Protein AF-A0A940AZ83-F1 (afdb_monomer_lite)

F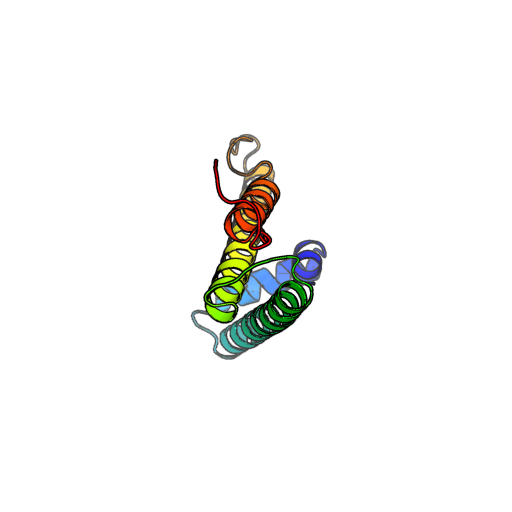oldseek 3Di:
DVVVCCPPPVSVVVLVVLVVCLVPDVVSVVVVVVVLVVQLVVQLVVQVVCCVVLQFADPDSSVLSNVVSVQLVVLSVVVSVLVVCCVVDVPSDPPDRPCPVVVVVVVSSVVGGRDPPPDDPD

Sequence (122 aa):
SYRNLCTNPDMFKFYKIIMAQRTVDTAAAEIMVMETKAMTDATKKLFYALQVKHIADFYDADAAAVSFAMAVHSIIDFECDLKQLEKETKDAGSAGGENMMQNFIKEFCRIYEFKAKGEKEI

Radius of gyration: 17.94 Å; chains: 1; bounding box: 44×27×54 Å

Structure (mmCIF, N/CA/C/O backbone):
data_AF-A0A940AZ83-F1
#
_entry.id   AF-A0A940AZ83-F1
#
loop_
_atom_site.group_PDB
_atom_site.id
_atom_site.type_symbol
_atom_site.label_atom_id
_atom_site.label_alt_id
_atom_site.label_comp_id
_atom_site.label_asym_id
_atom_site.label_entity_id
_atom_site.label_seq_id
_atom_site.pdbx_PDB_ins_code
_atom_site.Cartn_x
_atom_site.Cartn_y
_atom_site.Cartn_z
_atom_site.occupancy
_atom_site.B_iso_or_equiv
_atom_site.auth_seq_id
_atom_site.auth_comp_id
_atom_site.auth_asym_id
_atom_site.auth_atom_id
_atom_site.pdbx_PDB_model_num
ATOM 1 N N . SER A 1 1 ? 6.622 -8.725 2.177 1.00 57.03 1 SER A N 1
ATOM 2 C CA . SER A 1 1 ? 5.997 -7.396 2.339 1.00 57.03 1 SER A CA 1
ATOM 3 C C . SER A 1 1 ? 6.531 -6.471 1.258 1.00 57.03 1 SER A C 1
ATOM 5 O O . SER A 1 1 ? 7.608 -6.751 0.742 1.00 57.03 1 SER A O 1
ATOM 7 N N . TYR A 1 2 ? 5.821 -5.385 0.938 1.00 64.75 2 TYR A N 1
ATOM 8 C CA . TYR A 1 2 ? 6.266 -4.363 -0.023 1.00 64.75 2 TYR A CA 1
ATOM 9 C C . TYR A 1 2 ? 7.693 -3.868 0.275 1.00 64.75 2 TYR A C 1
ATOM 11 O O . TYR A 1 2 ? 8.566 -3.875 -0.581 1.00 64.75 2 TYR A O 1
ATOM 19 N N . ARG A 1 3 ? 8.002 -3.635 1.556 1.00 65.75 3 ARG A N 1
ATOM 20 C CA . ARG A 1 3 ? 9.360 -3.302 2.010 1.00 65.75 3 ARG A CA 1
ATOM 21 C C . ARG A 1 3 ? 10.430 -4.318 1.578 1.00 65.75 3 ARG A C 1
ATOM 23 O O . ARG A 1 3 ? 11.526 -3.904 1.238 1.00 65.75 3 ARG A O 1
ATOM 30 N N . ASN A 1 4 ? 10.128 -5.619 1.559 1.00 68.62 4 ASN A N 1
ATOM 31 C CA . ASN A 1 4 ? 11.083 -6.651 1.125 1.00 68.62 4 ASN A CA 1
ATOM 32 C C . ASN A 1 4 ? 11.329 -6.629 -0.391 1.00 68.62 4 ASN A C 1
ATOM 34 O O . ASN A 1 4 ? 12.423 -6.974 -0.833 1.00 68.62 4 ASN A O 1
ATOM 38 N N . LEU A 1 5 ? 10.327 -6.217 -1.173 1.00 70.25 5 LEU A N 1
ATOM 39 C CA . LEU A 1 5 ? 10.481 -5.954 -2.603 1.00 70.25 5 LEU A CA 1
ATOM 40 C C . LEU A 1 5 ? 11.471 -4.800 -2.824 1.00 70.25 5 LEU A C 1
ATOM 42 O O . LEU A 1 5 ? 12.308 -4.871 -3.716 1.00 70.25 5 LEU A O 1
ATOM 46 N N . CYS A 1 6 ? 11.412 -3.780 -1.962 1.00 67.12 6 CYS A N 1
ATOM 47 C CA . CYS A 1 6 ? 12.279 -2.604 -2.021 1.00 67.12 6 CYS A CA 1
ATOM 48 C C . CYS A 1 6 ? 13.677 -2.809 -1.410 1.00 67.12 6 CYS A C 1
ATOM 50 O O . CYS A 1 6 ? 14.588 -2.045 -1.719 1.00 67.12 6 CYS A O 1
ATOM 52 N N . THR A 1 7 ? 13.880 -3.800 -0.533 1.00 73.19 7 THR A N 1
ATOM 53 C CA . THR A 1 7 ? 15.182 -4.041 0.121 1.00 73.19 7 THR A CA 1
ATOM 54 C C . THR A 1 7 ? 16.026 -5.122 -0.550 1.00 73.19 7 THR A C 1
ATOM 56 O O . THR A 1 7 ? 17.248 -5.090 -0.407 1.00 73.19 7 THR A O 1
ATOM 59 N N . ASN A 1 8 ? 15.424 -6.062 -1.288 1.00 85.25 8 ASN A N 1
ATOM 60 C CA . ASN A 1 8 ? 16.176 -7.008 -2.112 1.00 85.25 8 ASN A CA 1
ATOM 61 C C . ASN A 1 8 ? 16.593 -6.325 -3.435 1.00 85.25 8 ASN A C 1
ATOM 63 O O . ASN A 1 8 ? 15.713 -5.907 -4.185 1.00 85.25 8 ASN A O 1
ATOM 67 N N . PRO A 1 9 ? 17.898 -6.226 -3.760 1.00 83.88 9 PRO A N 1
ATOM 68 C CA . PRO A 1 9 ? 18.363 -5.473 -4.928 1.00 83.88 9 PRO A CA 1
ATOM 69 C C . PRO A 1 9 ? 17.800 -5.946 -6.273 1.00 83.88 9 PRO A C 1
ATOM 71 O O . PRO A 1 9 ? 17.516 -5.115 -7.136 1.00 83.88 9 PRO A O 1
ATOM 74 N N . ASP A 1 10 ? 17.634 -7.255 -6.463 1.00 86.62 10 ASP A N 1
ATOM 75 C CA . ASP A 1 10 ? 17.155 -7.818 -7.728 1.00 86.62 10 ASP A CA 1
ATOM 76 C C . ASP A 1 10 ? 15.642 -7.656 -7.860 1.00 86.62 10 ASP A C 1
ATOM 78 O O . ASP A 1 10 ? 15.152 -7.217 -8.901 1.00 86.62 10 ASP A O 1
ATOM 82 N N . MET A 1 11 ? 14.904 -7.898 -6.773 1.00 87.75 11 MET A N 1
ATOM 83 C CA . MET A 1 11 ? 13.463 -7.639 -6.736 1.00 87.75 11 MET A CA 1
ATOM 84 C C . MET A 1 11 ? 13.145 -6.156 -6.904 1.00 87.75 11 MET A C 1
ATOM 86 O O . MET A 1 11 ? 12.175 -5.811 -7.571 1.00 87.75 11 MET A O 1
ATOM 90 N N . PHE A 1 12 ? 13.981 -5.278 -6.357 1.00 83.88 12 PHE A N 1
ATOM 91 C CA . PHE A 1 12 ? 13.805 -3.841 -6.489 1.00 83.88 12 PHE A CA 1
ATOM 92 C C . PHE A 1 12 ? 14.049 -3.370 -7.925 1.00 83.88 12 PHE A C 1
ATOM 94 O O . PHE A 1 12 ? 13.276 -2.571 -8.451 1.00 83.88 12 PHE A O 1
ATOM 101 N N . LYS A 1 13 ? 15.074 -3.901 -8.607 1.00 87.44 13 LYS A N 1
ATOM 102 C CA . LYS A 1 13 ? 15.278 -3.651 -10.045 1.00 87.44 13 LYS A CA 1
ATOM 103 C C . LYS A 1 13 ? 14.105 -4.164 -10.875 1.00 87.44 13 LYS A C 1
ATOM 105 O O . LYS A 1 13 ? 13.631 -3.445 -11.750 1.00 87.44 13 LYS A O 1
ATOM 110 N N . PHE A 1 14 ? 13.622 -5.372 -10.585 1.00 89.12 14 PHE A N 1
ATOM 111 C CA . PHE A 1 14 ? 12.450 -5.931 -11.254 1.00 89.12 14 PHE A CA 1
ATOM 112 C C . PHE A 1 14 ? 11.219 -5.036 -11.060 1.00 89.12 14 PHE A C 1
ATOM 114 O O . PHE A 1 14 ? 10.575 -4.666 -12.036 1.00 89.12 14 PHE A O 1
ATOM 121 N N . TYR A 1 15 ? 10.957 -4.589 -9.829 1.00 88.81 15 TYR A N 1
ATOM 122 C CA . TYR A 1 15 ? 9.877 -3.650 -9.531 1.00 88.81 15 TYR A CA 1
ATOM 123 C C . TYR A 1 15 ? 9.994 -2.343 -10.323 1.00 88.81 15 TYR A C 1
ATOM 125 O O . TYR A 1 15 ? 9.007 -1.887 -10.893 1.00 88.81 15 TYR A O 1
ATOM 133 N N . LYS A 1 16 ? 11.197 -1.768 -10.440 1.00 88.19 16 LYS A N 1
ATOM 134 C CA . LYS A 1 16 ? 11.420 -0.558 -11.250 1.00 88.19 16 LYS A CA 1
ATOM 135 C C . LYS A 1 16 ? 11.095 -0.760 -12.724 1.00 88.19 16 LYS A C 1
ATOM 137 O O . LYS A 1 16 ? 10.522 0.134 -13.340 1.00 88.19 16 LYS A O 1
ATOM 142 N N . ILE A 1 17 ? 11.434 -1.924 -13.281 1.00 93.44 17 ILE A N 1
ATOM 143 C CA . ILE A 1 17 ? 11.066 -2.266 -14.659 1.00 93.44 17 ILE A CA 1
ATOM 144 C C . ILE A 1 17 ? 9.542 -2.283 -14.788 1.00 93.44 17 ILE A C 1
ATOM 146 O O . ILE A 1 17 ? 9.011 -1.614 -15.669 1.00 93.44 17 ILE A O 1
ATOM 150 N N . ILE A 1 18 ? 8.835 -2.962 -13.881 1.00 93.88 18 ILE A N 1
ATOM 151 C CA . ILE A 1 18 ? 7.365 -2.986 -13.886 1.00 93.88 18 ILE A CA 1
ATOM 152 C C . ILE A 1 18 ? 6.788 -1.567 -13.779 1.00 93.88 18 ILE A C 1
ATOM 154 O O . ILE A 1 18 ? 5.937 -1.187 -14.580 1.00 93.88 18 ILE A O 1
ATOM 158 N N . MET A 1 19 ? 7.295 -0.750 -12.854 1.00 90.31 19 MET A N 1
ATOM 159 C CA . MET A 1 19 ? 6.853 0.635 -12.658 1.00 90.31 19 MET A CA 1
ATOM 160 C C . MET A 1 19 ? 7.048 1.513 -13.895 1.00 90.31 19 MET A C 1
ATOM 162 O O . MET A 1 19 ? 6.180 2.329 -14.200 1.00 90.31 19 MET A O 1
ATOM 166 N N . ALA A 1 20 ? 8.154 1.339 -14.621 1.00 93.69 20 ALA A N 1
ATOM 167 C CA . ALA A 1 20 ? 8.419 2.065 -15.860 1.00 93.69 20 ALA A CA 1
ATOM 168 C C . ALA A 1 20 ? 7.559 1.565 -17.034 1.00 93.69 20 ALA A C 1
ATOM 170 O O . ALA A 1 20 ? 7.155 2.361 -17.877 1.00 93.69 20 ALA A O 1
ATOM 171 N N . GLN A 1 21 ? 7.271 0.260 -17.092 1.00 96.62 21 GLN A N 1
ATOM 172 C CA . GLN A 1 21 ? 6.533 -0.361 -18.197 1.00 96.62 21 GLN A CA 1
ATOM 173 C C . GLN A 1 21 ? 5.009 -0.288 -18.038 1.00 96.62 21 GLN A C 1
ATOM 175 O O . GLN A 1 21 ? 4.297 -0.390 -19.032 1.00 96.62 21 GLN A O 1
ATOM 180 N N . ARG A 1 22 ? 4.479 -0.068 -16.825 1.00 95.50 22 ARG A N 1
ATOM 181 C CA . ARG A 1 22 ? 3.028 -0.131 -16.536 1.00 95.50 22 ARG A CA 1
ATOM 182 C C . ARG A 1 22 ? 2.141 0.784 -17.390 1.00 95.50 22 ARG A C 1
ATOM 184 O O . ARG A 1 22 ? 0.937 0.578 -17.438 1.00 95.50 22 ARG A O 1
ATOM 191 N N . THR A 1 23 ? 2.699 1.824 -18.008 1.00 96.12 23 THR A N 1
ATOM 192 C CA . THR A 1 23 ? 1.953 2.764 -18.861 1.00 96.12 23 THR A CA 1
ATOM 193 C C . THR A 1 23 ? 1.837 2.303 -20.315 1.00 96.12 23 THR A C 1
ATOM 195 O O . THR A 1 23 ? 1.054 2.884 -21.064 1.00 96.12 23 THR A O 1
ATOM 198 N N . VAL A 1 24 ? 2.605 1.286 -20.719 1.00 97.12 24 VAL A N 1
ATOM 199 C CA . VAL A 1 24 ? 2.712 0.821 -22.113 1.00 97.12 24 VAL A CA 1
ATOM 200 C C . VAL A 1 24 ? 2.582 -0.698 -22.269 1.00 97.12 24 VAL A C 1
ATOM 202 O O . VAL A 1 24 ? 2.208 -1.160 -23.343 1.00 97.12 24 VAL A O 1
ATOM 205 N N . ASP A 1 25 ? 2.842 -1.475 -21.215 1.00 97.75 25 ASP A N 1
ATOM 206 C CA . ASP A 1 25 ? 2.742 -2.936 -21.187 1.00 97.75 25 ASP A CA 1
ATOM 207 C C . ASP A 1 25 ? 1.593 -3.374 -20.261 1.00 97.75 25 ASP A C 1
ATOM 209 O O . ASP A 1 25 ? 1.557 -3.048 -19.070 1.00 97.75 25 ASP A O 1
ATOM 213 N N . THR A 1 26 ? 0.650 -4.142 -20.815 1.00 97.56 26 THR A N 1
ATOM 214 C CA . THR A 1 26 ? -0.526 -4.633 -20.080 1.00 97.56 26 THR A CA 1
ATOM 215 C C . THR A 1 26 ? -0.155 -5.633 -18.986 1.00 97.56 26 THR A C 1
ATOM 217 O O . THR A 1 26 ? -0.726 -5.563 -17.903 1.00 97.56 26 THR A O 1
ATOM 220 N N . ALA A 1 27 ? 0.831 -6.508 -19.200 1.00 96.88 27 ALA A N 1
ATOM 221 C CA . ALA A 1 27 ? 1.268 -7.457 -18.178 1.00 96.88 27 ALA A CA 1
ATOM 222 C C . ALA A 1 27 ? 1.911 -6.728 -16.986 1.00 96.88 27 ALA A C 1
ATOM 224 O O . ALA A 1 27 ? 1.668 -7.074 -15.829 1.00 96.88 27 ALA A O 1
ATOM 225 N N . ALA A 1 28 ? 2.680 -5.665 -17.249 1.00 96.12 28 ALA A N 1
ATOM 226 C CA . ALA A 1 28 ? 3.217 -4.814 -16.187 1.00 96.12 28 ALA A CA 1
ATOM 227 C C . ALA A 1 28 ? 2.100 -4.079 -15.422 1.00 96.12 28 ALA A C 1
ATOM 229 O O . ALA A 1 28 ? 2.136 -4.011 -14.190 1.00 96.12 28 ALA A O 1
ATOM 230 N N . ALA A 1 29 ? 1.083 -3.570 -16.126 1.00 97.06 29 ALA A N 1
ATOM 231 C CA . ALA A 1 29 ? -0.085 -2.948 -15.503 1.00 97.06 29 ALA A CA 1
ATOM 232 C C . ALA A 1 29 ? -0.875 -3.938 -14.627 1.00 97.06 29 ALA A C 1
ATOM 234 O O . ALA A 1 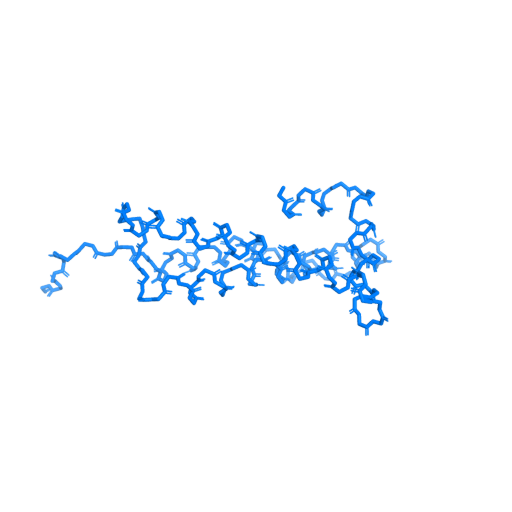29 ? -1.236 -3.607 -13.498 1.00 97.06 29 ALA A O 1
ATOM 235 N N . GLU A 1 30 ? -1.093 -5.166 -15.105 1.00 97.50 30 GLU A N 1
ATOM 236 C CA . GLU A 1 30 ? -1.764 -6.233 -14.355 1.00 97.50 30 GLU A CA 1
ATOM 237 C C . GLU A 1 30 ? -1.024 -6.576 -13.060 1.00 97.50 30 GLU A C 1
ATOM 239 O O . GLU A 1 30 ? -1.652 -6.694 -12.006 1.00 97.50 30 GLU A O 1
ATOM 244 N N . ILE A 1 31 ? 0.309 -6.675 -13.105 1.00 94.75 31 ILE A N 1
ATOM 245 C CA . ILE A 1 31 ? 1.131 -6.910 -11.911 1.00 94.75 31 ILE A CA 1
ATOM 246 C C . ILE A 1 31 ? 0.923 -5.796 -10.881 1.00 94.75 31 ILE A C 1
ATOM 248 O O . ILE A 1 31 ? 0.690 -6.097 -9.709 1.00 94.75 31 ILE A O 1
ATOM 252 N N . MET A 1 32 ? 0.948 -4.527 -11.306 1.00 93.25 32 MET A N 1
ATOM 253 C CA . MET A 1 32 ? 0.710 -3.395 -10.404 1.00 93.25 32 MET A CA 1
ATOM 254 C C . MET A 1 32 ? -0.698 -3.424 -9.804 1.00 93.25 32 MET A C 1
ATOM 256 O O . MET A 1 32 ? -0.853 -3.224 -8.603 1.00 93.25 32 MET A O 1
ATOM 260 N N . VAL A 1 33 ? -1.726 -3.734 -10.601 1.00 95.25 33 VAL A N 1
ATOM 261 C CA . VAL A 1 33 ? -3.106 -3.861 -10.101 1.00 95.25 33 VAL A CA 1
ATOM 262 C C . VAL A 1 33 ? -3.216 -4.972 -9.057 1.00 95.25 33 VAL A C 1
ATOM 264 O O . VAL A 1 33 ? -3.830 -4.768 -8.008 1.00 95.25 33 VAL A O 1
ATOM 267 N N . MET A 1 34 ? -2.626 -6.142 -9.316 1.00 95.06 34 MET A N 1
ATOM 268 C CA . MET A 1 34 ? -2.651 -7.269 -8.379 1.00 95.06 34 MET A CA 1
ATOM 269 C C . MET A 1 34 ? -1.937 -6.940 -7.069 1.00 95.06 34 MET A C 1
ATOM 271 O O . MET A 1 34 ? -2.460 -7.240 -5.994 1.00 95.06 34 MET A O 1
ATOM 275 N N . GLU A 1 35 ? -0.767 -6.311 -7.154 1.00 91.62 35 GLU A N 1
ATOM 276 C CA . GLU A 1 35 ? 0.017 -5.880 -5.998 1.00 91.62 35 GLU A CA 1
ATOM 277 C C . GLU A 1 35 ? -0.775 -4.883 -5.144 1.00 91.62 35 GLU A C 1
ATOM 279 O O . GLU A 1 35 ? -1.019 -5.135 -3.959 1.00 91.62 35 GLU A O 1
ATOM 284 N N . THR A 1 36 ? -1.277 -3.812 -5.763 1.00 92.25 36 THR A N 1
ATOM 285 C CA . THR A 1 36 ? -1.972 -2.737 -5.050 1.00 92.25 36 THR A CA 1
ATOM 286 C C . THR A 1 36 ? -3.287 -3.233 -4.448 1.00 92.25 36 THR A C 1
ATOM 288 O O . THR A 1 36 ? -3.645 -2.865 -3.323 1.00 92.25 36 THR A O 1
ATOM 291 N N . LYS A 1 37 ? -3.992 -4.139 -5.141 1.00 95.31 37 LYS A N 1
ATOM 292 C CA . LYS A 1 37 ? -5.185 -4.802 -4.602 1.00 95.31 37 LYS A CA 1
ATOM 293 C C . LYS A 1 37 ? -4.853 -5.666 -3.389 1.00 95.31 37 LYS A C 1
ATOM 295 O O . LYS A 1 37 ? -5.518 -5.542 -2.364 1.00 95.31 37 LYS A O 1
ATOM 300 N N . ALA A 1 38 ? -3.808 -6.492 -3.468 1.00 94.25 38 ALA A N 1
ATOM 301 C CA . ALA A 1 38 ? -3.393 -7.335 -2.351 1.00 94.25 38 ALA A CA 1
ATOM 302 C C . ALA A 1 38 ? -3.006 -6.502 -1.115 1.00 94.25 38 ALA A C 1
ATOM 304 O O . ALA A 1 38 ? -3.404 -6.838 0.004 1.00 94.25 38 ALA A O 1
ATOM 305 N N . MET A 1 39 ? -2.285 -5.393 -1.311 1.00 93.94 39 MET A N 1
ATOM 306 C CA . MET A 1 39 ? -1.929 -4.457 -0.240 1.00 93.94 39 MET A CA 1
ATOM 307 C C . MET A 1 39 ? -3.168 -3.798 0.385 1.00 93.94 39 MET A C 1
ATOM 309 O O . MET A 1 39 ? -3.302 -3.752 1.614 1.00 93.94 39 MET A O 1
ATOM 313 N N . THR A 1 40 ? -4.091 -3.314 -0.446 1.00 95.94 40 THR A N 1
ATOM 314 C CA . THR A 1 40 ? -5.314 -2.639 0.009 1.00 95.94 40 THR A CA 1
ATOM 315 C C . THR A 1 40 ? -6.218 -3.600 0.783 1.00 95.94 40 THR A C 1
ATOM 317 O O . THR A 1 40 ? -6.659 -3.283 1.887 1.00 95.94 40 THR A O 1
ATOM 320 N N . ASP A 1 41 ? -6.432 -4.810 0.264 1.00 96.75 41 ASP A N 1
ATOM 321 C CA . ASP A 1 41 ? -7.278 -5.827 0.897 1.00 96.75 41 ASP A CA 1
ATOM 322 C C . ASP A 1 41 ? -6.702 -6.294 2.243 1.00 96.75 41 ASP A C 1
ATOM 324 O O . ASP A 1 41 ? -7.444 -6.515 3.205 1.00 96.75 41 ASP A O 1
ATOM 328 N N . ALA A 1 42 ? -5.376 -6.429 2.343 1.00 96.56 42 ALA A N 1
ATOM 329 C CA . ALA A 1 42 ? -4.715 -6.749 3.606 1.00 96.56 42 ALA A CA 1
ATOM 330 C C . ALA A 1 42 ? -4.878 -5.619 4.637 1.00 96.56 42 ALA A C 1
ATOM 332 O O . ALA A 1 42 ? -5.170 -5.889 5.805 1.00 96.56 42 ALA A O 1
ATOM 333 N N . THR A 1 43 ? -4.750 -4.363 4.202 1.00 97.12 43 THR A N 1
ATOM 334 C CA . THR A 1 43 ? -4.920 -3.184 5.064 1.00 97.12 43 THR A CA 1
ATOM 335 C C . THR A 1 43 ? -6.352 -3.066 5.578 1.00 97.12 43 THR A C 1
ATOM 337 O O . THR A 1 43 ? -6.550 -2.874 6.776 1.00 97.12 43 THR A O 1
ATOM 340 N N . LYS A 1 44 ? -7.358 -3.285 4.721 1.00 98.12 44 LYS A N 1
ATOM 341 C CA . LYS A 1 44 ? -8.774 -3.301 5.131 1.00 98.12 44 LYS A CA 1
ATOM 342 C C . LYS A 1 44 ? -9.036 -4.322 6.235 1.00 98.12 44 LYS A C 1
ATOM 344 O O . LYS A 1 44 ? -9.611 -3.992 7.269 1.00 98.12 44 LYS A O 1
ATOM 3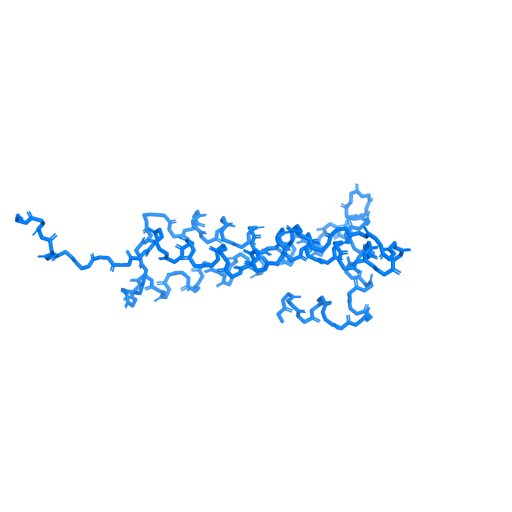49 N N . LYS A 1 45 ? -8.544 -5.554 6.060 1.00 98.12 45 LYS A N 1
ATOM 350 C CA . LYS A 1 45 ? -8.673 -6.617 7.073 1.00 98.12 45 LYS A CA 1
ATOM 351 C C . LYS A 1 45 ? -8.027 -6.227 8.401 1.00 98.12 45 LYS A C 1
ATOM 353 O O . LYS A 1 45 ? -8.609 -6.476 9.455 1.00 98.12 45 LYS A O 1
ATOM 358 N N . LEU A 1 46 ? -6.844 -5.612 8.354 1.00 97.50 46 LEU A N 1
ATOM 35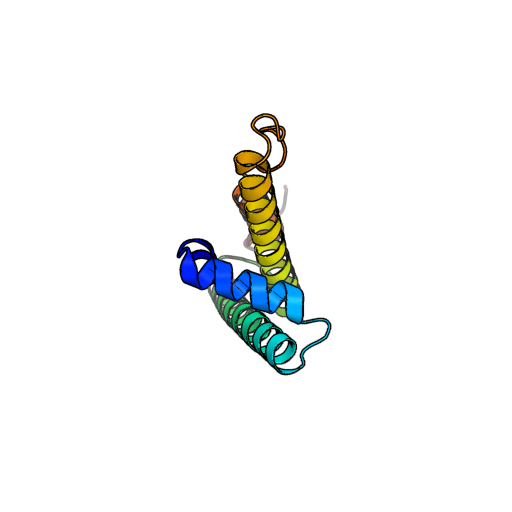9 C CA . LEU A 1 46 ? -6.181 -5.096 9.548 1.00 97.50 46 LEU A CA 1
ATOM 360 C C . LEU A 1 46 ? -7.036 -4.022 10.231 1.00 97.50 46 LEU A C 1
ATOM 362 O O . LEU A 1 46 ? -7.237 -4.091 11.438 1.00 97.50 46 LEU A O 1
ATOM 366 N N . PHE A 1 47 ? -7.575 -3.069 9.476 1.00 97.69 47 PHE A N 1
ATOM 367 C CA . PHE A 1 47 ? -8.339 -1.947 10.022 1.00 97.69 47 PHE A CA 1
ATOM 368 C C . PHE A 1 47 ? -9.645 -2.403 10.667 1.00 97.69 47 PHE A C 1
ATOM 370 O O . PHE A 1 47 ? -9.943 -1.995 11.788 1.00 97.69 47 PHE A O 1
ATOM 377 N N . TYR A 1 48 ? -10.357 -3.344 10.045 1.00 97.81 48 TYR A N 1
ATOM 378 C CA . TYR A 1 48 ? -11.505 -3.986 10.684 1.00 97.81 48 TYR A CA 1
ATOM 379 C C . TYR A 1 48 ? -11.125 -4.667 12.002 1.00 97.81 48 TYR A C 1
ATOM 381 O O . TYR A 1 48 ? -11.834 -4.525 12.998 1.00 97.81 48 TYR A O 1
ATOM 389 N N . ALA A 1 49 ? -9.991 -5.372 12.048 1.00 97.62 49 ALA A N 1
ATOM 390 C CA . ALA A 1 49 ? -9.524 -6.000 13.280 1.00 97.62 49 ALA A CA 1
ATOM 391 C C . ALA A 1 49 ? -9.160 -4.968 14.365 1.00 97.62 49 ALA A C 1
ATOM 393 O O . ALA A 1 49 ? -9.427 -5.213 15.542 1.00 97.62 49 ALA A O 1
ATOM 394 N N . LEU A 1 50 ? -8.582 -3.822 13.990 1.00 96.31 50 LEU A N 1
ATOM 395 C CA . LEU A 1 50 ? -8.284 -2.720 14.911 1.00 96.31 50 LEU A CA 1
ATOM 396 C C . LEU A 1 50 ? -9.566 -2.095 15.477 1.00 96.31 50 LEU A C 1
ATOM 398 O O . LEU A 1 50 ? -9.628 -1.842 16.680 1.00 96.31 50 LEU A O 1
ATOM 402 N N . GLN A 1 51 ? -10.593 -1.916 14.644 1.00 95.25 51 GLN A N 1
ATOM 403 C CA . GLN A 1 51 ? -11.880 -1.355 15.055 1.00 95.25 51 GLN A CA 1
ATOM 404 C C . GLN A 1 51 ? -12.644 -2.279 16.003 1.00 95.25 51 GLN A C 1
ATOM 406 O O . GLN A 1 51 ? -13.106 -1.842 17.055 1.00 95.25 51 GLN A O 1
ATOM 411 N N . VAL A 1 52 ? -12.712 -3.577 15.686 1.00 95.81 52 VAL A N 1
ATOM 412 C CA . VAL A 1 52 ? -13.346 -4.587 16.554 1.00 95.81 52 VAL A CA 1
ATOM 413 C C . VAL A 1 52 ? -12.640 -4.690 17.910 1.00 95.81 52 VAL A C 1
ATOM 415 O O . VAL A 1 52 ? -13.278 -4.971 18.920 1.00 95.81 52 VAL A O 1
ATOM 418 N N . LYS A 1 53 ? -11.326 -4.451 17.949 1.00 95.19 53 LYS A N 1
ATOM 419 C CA . LYS A 1 53 ? -10.534 -4.448 19.186 1.00 95.19 53 LYS A CA 1
ATOM 420 C C . LYS A 1 53 ? -10.500 -3.098 19.903 1.00 95.19 53 LYS A C 1
ATOM 422 O O . LYS A 1 53 ? -9.793 -2.995 20.901 1.00 95.19 53 LYS A O 1
ATOM 427 N N . HIS A 1 54 ? -11.220 -2.087 19.413 1.00 94.25 54 HIS A N 1
ATOM 428 C CA . HIS A 1 54 ? -11.221 -0.731 19.973 1.00 94.25 54 HIS A CA 1
ATOM 429 C C . HIS A 1 54 ? -9.816 -0.111 20.087 1.00 94.25 54 HIS A C 1
ATOM 431 O O . HIS A 1 54 ? -9.529 0.640 21.013 1.00 94.25 54 HIS A O 1
ATOM 437 N N . ILE A 1 55 ? -8.923 -0.446 19.150 1.00 94.69 55 ILE A N 1
ATOM 438 C CA . ILE A 1 55 ? -7.584 0.158 19.052 1.00 94.69 55 ILE A CA 1
ATOM 439 C C . ILE A 1 55 ? -7.645 1.445 18.221 1.00 94.69 55 ILE A C 1
ATOM 441 O O . ILE A 1 55 ? -6.917 2.394 18.494 1.00 94.69 55 ILE A O 1
ATOM 445 N N . ALA A 1 56 ? -8.522 1.476 17.218 1.00 94.62 56 ALA A N 1
ATOM 446 C CA . ALA A 1 56 ? -8.771 2.634 16.373 1.00 94.62 56 ALA A CA 1
ATOM 447 C C . ALA A 1 56 ? -10.275 2.779 16.109 1.00 94.62 56 ALA A C 1
ATOM 449 O O . ALA A 1 56 ? -10.997 1.779 16.113 1.00 94.62 56 ALA A O 1
ATOM 450 N N . ASP A 1 57 ? -10.740 4.004 15.878 1.00 95.25 57 ASP A N 1
ATOM 451 C CA . ASP A 1 57 ? -12.129 4.305 15.529 1.00 95.25 57 ASP A CA 1
ATOM 452 C C . ASP A 1 57 ? -12.202 4.901 14.123 1.00 95.25 57 ASP A C 1
ATOM 454 O O . ASP A 1 57 ? -11.783 6.034 13.889 1.00 95.25 57 ASP A O 1
ATOM 458 N N . PHE A 1 58 ? -12.716 4.123 13.170 1.00 95.62 58 PHE A N 1
ATOM 459 C CA . PHE A 1 58 ? -12.884 4.562 11.788 1.00 95.62 58 PHE A CA 1
ATOM 460 C C . PHE A 1 58 ? -14.363 4.818 11.497 1.00 95.62 58 PHE A C 1
ATOM 462 O O . PHE A 1 58 ? -15.196 3.920 11.634 1.00 95.62 58 PHE A O 1
ATOM 469 N N . TYR A 1 59 ? -14.678 6.024 11.012 1.00 93.88 59 TYR A N 1
ATOM 470 C CA . TYR A 1 59 ? -16.002 6.327 10.456 1.00 93.88 59 TYR A CA 1
ATOM 471 C C . TYR A 1 59 ? -16.272 5.507 9.185 1.00 93.88 59 TYR A C 1
ATOM 473 O O . TYR A 1 59 ? -17.340 4.923 9.024 1.00 93.88 59 TYR A O 1
ATOM 481 N N . ASP A 1 60 ? -15.266 5.431 8.312 1.00 96.62 60 ASP A N 1
ATOM 482 C CA . ASP A 1 60 ? -15.235 4.573 7.131 1.00 96.62 60 ASP A CA 1
ATOM 483 C C . ASP A 1 60 ? -13.880 3.854 7.095 1.00 96.62 60 ASP A C 1
ATOM 485 O O . ASP A 1 60 ? -12.854 4.417 6.698 1.00 96.62 60 ASP A O 1
ATOM 489 N N . ALA A 1 61 ? -13.870 2.606 7.566 1.00 96.00 61 ALA A N 1
ATOM 490 C CA . ALA A 1 61 ? -12.662 1.788 7.629 1.00 96.00 61 ALA A CA 1
ATOM 491 C C . ALA A 1 61 ? -12.090 1.465 6.240 1.00 96.00 61 ALA A C 1
ATOM 493 O O . ALA A 1 61 ? -10.876 1.308 6.105 1.00 96.00 61 ALA A O 1
ATOM 494 N N . ASP A 1 62 ? -12.930 1.406 5.205 1.00 97.62 62 ASP A N 1
ATOM 495 C CA . ASP A 1 62 ? -12.498 1.110 3.842 1.00 97.62 62 ASP A CA 1
ATOM 496 C C . ASP A 1 62 ? -11.769 2.299 3.229 1.00 97.62 62 ASP A C 1
ATOM 498 O O . ASP A 1 62 ? -10.663 2.137 2.703 1.00 97.62 62 ASP A O 1
ATOM 502 N N . ALA A 1 63 ? -12.353 3.494 3.334 1.00 97.50 63 ALA A N 1
ATOM 503 C CA . ALA A 1 63 ? -11.726 4.723 2.863 1.00 97.50 63 ALA A CA 1
ATOM 504 C C . ALA A 1 63 ? -10.423 5.018 3.623 1.00 97.50 63 ALA A C 1
ATOM 506 O O . ALA A 1 63 ? -9.412 5.382 3.008 1.00 97.50 63 ALA A O 1
ATOM 507 N N . ALA A 1 64 ? -10.413 4.806 4.944 1.00 97.56 64 ALA A N 1
ATOM 508 C CA . ALA A 1 64 ? -9.218 4.960 5.766 1.00 97.56 64 ALA A CA 1
ATOM 509 C C . ALA A 1 64 ? -8.113 3.973 5.351 1.00 97.56 64 ALA A C 1
ATOM 511 O O . ALA A 1 64 ? -6.962 4.381 5.186 1.00 97.56 64 ALA A O 1
ATOM 512 N N . ALA A 1 65 ? -8.453 2.700 5.126 1.00 97.44 65 ALA A N 1
ATOM 513 C CA . ALA A 1 65 ? -7.498 1.674 4.710 1.00 97.44 65 ALA A CA 1
ATOM 514 C C . ALA A 1 65 ? -6.902 1.949 3.324 1.00 97.44 65 ALA A C 1
ATOM 516 O O . ALA A 1 65 ? -5.692 1.816 3.145 1.00 97.44 65 ALA A O 1
ATOM 517 N N . VAL A 1 66 ? -7.725 2.361 2.352 1.00 97.38 66 VAL A N 1
ATOM 518 C CA . VAL A 1 66 ? -7.250 2.745 1.011 1.00 97.38 66 VAL A CA 1
ATOM 519 C C . VAL A 1 66 ? -6.294 3.932 1.111 1.00 97.38 66 VAL A C 1
ATOM 521 O O . VAL A 1 66 ? -5.189 3.879 0.575 1.00 97.38 66 VAL A O 1
ATOM 524 N N . SER A 1 67 ? -6.684 4.978 1.842 1.00 97.44 67 SER A N 1
ATOM 525 C CA . SER A 1 67 ? -5.862 6.182 2.009 1.00 97.44 67 SER A CA 1
ATOM 526 C C . SER A 1 67 ? -4.527 5.864 2.685 1.00 97.44 67 SER A C 1
ATOM 528 O O . SER A 1 67 ? -3.481 6.332 2.241 1.00 97.44 67 SER A O 1
ATOM 530 N N . PHE A 1 68 ? -4.550 5.021 3.722 1.00 97.12 68 PHE A N 1
ATOM 531 C CA . PHE A 1 68 ? -3.347 4.559 4.408 1.00 97.12 68 PHE A CA 1
ATOM 532 C C . PHE A 1 68 ? -2.424 3.770 3.479 1.00 97.12 68 PHE A C 1
ATOM 534 O O . PHE A 1 68 ? -1.237 4.081 3.391 1.00 97.12 68 PHE A O 1
ATOM 541 N N . ALA A 1 69 ? -2.961 2.778 2.764 1.00 95.75 69 ALA A N 1
ATOM 542 C CA . ALA A 1 69 ? -2.182 1.939 1.860 1.00 95.75 69 ALA A CA 1
ATOM 543 C C . ALA A 1 69 ? -1.515 2.772 0.755 1.00 95.75 69 ALA A C 1
ATOM 545 O O . ALA A 1 69 ? -0.310 2.655 0.543 1.00 95.75 69 ALA A O 1
ATOM 546 N N . MET A 1 70 ? -2.266 3.674 0.114 1.00 95.56 70 MET A N 1
ATOM 547 C CA . MET A 1 70 ? -1.742 4.536 -0.951 1.00 95.56 70 MET A CA 1
ATOM 548 C C . MET A 1 70 ? -0.691 5.533 -0.447 1.00 95.56 70 MET A C 1
ATOM 550 O O . MET A 1 70 ? 0.304 5.777 -1.133 1.00 95.56 70 MET A O 1
ATOM 554 N N . ALA A 1 71 ? -0.876 6.093 0.752 1.00 96.12 71 ALA A N 1
ATOM 555 C CA . ALA A 1 71 ? 0.108 6.984 1.361 1.00 96.12 71 ALA A CA 1
ATOM 556 C C . ALA A 1 71 ? 1.406 6.239 1.708 1.00 96.12 71 ALA A C 1
ATOM 558 O O . ALA A 1 71 ? 2.484 6.702 1.346 1.00 96.12 71 ALA A O 1
ATOM 559 N N . VAL A 1 72 ? 1.314 5.057 2.332 1.00 92.81 72 VAL A N 1
ATOM 560 C CA . VAL A 1 72 ? 2.482 4.208 2.624 1.00 92.81 72 VAL A CA 1
ATOM 561 C C . VAL A 1 72 ? 3.231 3.847 1.342 1.00 92.81 72 VAL A C 1
ATOM 563 O O . VAL A 1 72 ? 4.455 3.962 1.304 1.00 92.81 72 VAL A O 1
ATOM 566 N N . HIS A 1 73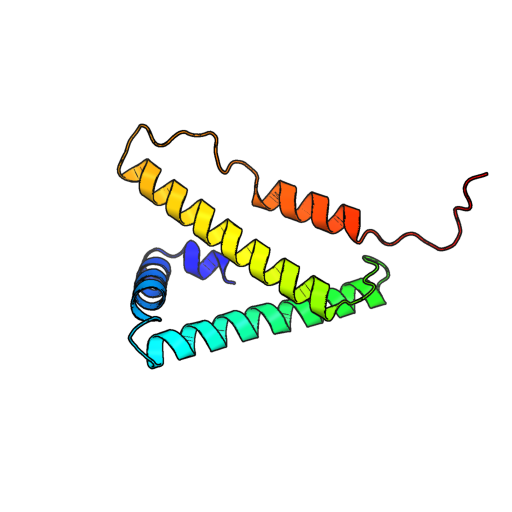 ? 2.510 3.453 0.288 1.00 90.38 73 HIS A N 1
ATOM 567 C CA . HIS A 1 73 ? 3.087 3.133 -1.021 1.00 90.38 73 HIS A CA 1
ATOM 568 C C . HIS A 1 73 ? 3.869 4.321 -1.589 1.00 90.38 73 HIS A C 1
ATOM 570 O O . HIS A 1 73 ? 5.052 4.193 -1.899 1.00 90.38 73 HIS A O 1
ATOM 576 N N . SER A 1 74 ? 3.241 5.498 -1.616 1.00 92.19 74 SER A N 1
ATOM 577 C CA . SER A 1 74 ? 3.837 6.720 -2.168 1.00 92.19 74 SER A CA 1
ATOM 578 C C . SER A 1 74 ? 5.053 7.200 -1.371 1.00 92.19 74 SER A C 1
ATOM 580 O O . SER A 1 74 ? 6.039 7.633 -1.962 1.00 92.19 74 SER A O 1
ATOM 582 N N . ILE A 1 75 ? 5.012 7.109 -0.036 1.00 92.19 75 ILE A N 1
ATOM 583 C CA . ILE A 1 75 ? 6.146 7.487 0.822 1.00 92.19 75 ILE A CA 1
ATOM 584 C C . ILE A 1 75 ? 7.342 6.572 0.549 1.00 92.19 75 ILE A C 1
ATOM 586 O O . ILE A 1 75 ? 8.465 7.055 0.444 1.00 92.19 75 ILE A O 1
ATOM 590 N N . ILE A 1 76 ? 7.121 5.262 0.402 1.00 88.12 76 ILE A N 1
ATOM 591 C CA . ILE A 1 76 ? 8.217 4.324 0.128 1.00 88.12 76 ILE A CA 1
ATOM 592 C C . ILE A 1 76 ? 8.828 4.586 -1.250 1.00 88.12 76 ILE A C 1
ATOM 594 O O . ILE A 1 76 ? 10.053 4.556 -1.369 1.00 88.12 76 ILE A O 1
ATOM 598 N N . ASP A 1 77 ? 8.009 4.862 -2.266 1.00 87.31 77 ASP A N 1
ATOM 599 C CA . ASP A 1 77 ? 8.496 5.216 -3.604 1.00 87.31 77 ASP A CA 1
ATOM 600 C C . ASP A 1 77 ? 9.339 6.498 -3.558 1.00 87.31 77 ASP A C 1
ATOM 602 O O . ASP A 1 77 ? 10.474 6.511 -4.035 1.00 87.31 77 ASP A O 1
ATOM 606 N N . PHE A 1 78 ? 8.853 7.532 -2.867 1.00 88.25 78 PHE A N 1
ATOM 607 C CA . PHE A 1 78 ? 9.586 8.783 -2.682 1.00 88.25 78 PHE A CA 1
ATOM 608 C C . PHE A 1 78 ? 10.921 8.589 -1.943 1.00 88.25 78 PHE A C 1
ATOM 610 O O . PHE A 1 78 ? 11.963 9.049 -2.409 1.00 88.25 78 PHE A O 1
ATOM 617 N N . GLU A 1 79 ? 10.932 7.856 -0.824 1.00 86.50 79 GLU A N 1
ATOM 618 C CA . GLU A 1 79 ? 12.163 7.530 -0.088 1.00 86.50 79 GLU A CA 1
ATOM 619 C C . GLU A 1 79 ? 13.154 6.712 -0.938 1.00 86.50 79 GLU A C 1
ATOM 621 O O . GLU A 1 79 ? 14.372 6.834 -0.782 1.00 86.50 79 GLU A O 1
ATOM 626 N N . CYS A 1 80 ? 12.650 5.851 -1.824 1.00 83.31 80 CYS A N 1
ATOM 627 C CA . CYS A 1 80 ? 13.464 5.072 -2.751 1.00 83.31 80 CYS A CA 1
ATOM 628 C C . CYS A 1 80 ? 14.115 5.948 -3.828 1.00 83.31 80 CYS A C 1
ATOM 630 O O . CYS A 1 80 ? 15.289 5.735 -4.151 1.00 83.31 80 CYS A O 1
ATOM 632 N N . ASP A 1 81 ? 13.381 6.922 -4.359 1.00 85.81 81 ASP A N 1
ATOM 633 C CA . ASP A 1 81 ? 13.879 7.864 -5.360 1.00 85.81 81 ASP A CA 1
ATOM 634 C C . ASP A 1 81 ? 14.907 8.828 -4.760 1.00 85.81 81 ASP A C 1
ATOM 636 O O . ASP A 1 81 ? 15.975 9.019 -5.344 1.00 85.81 81 ASP A O 1
ATOM 640 N N . LEU A 1 82 ? 14.668 9.334 -3.543 1.00 85.12 82 LEU A N 1
ATOM 641 C CA . LEU A 1 82 ? 15.652 10.134 -2.802 1.00 85.12 82 LEU A CA 1
ATOM 642 C C . LEU A 1 82 ? 16.981 9.385 -2.635 1.00 85.12 82 LEU A C 1
ATOM 644 O O . LEU A 1 82 ? 18.035 9.901 -3.000 1.00 85.12 82 LEU A O 1
ATOM 648 N N . LYS A 1 83 ? 16.938 8.124 -2.186 1.00 81.69 83 LYS A N 1
ATOM 649 C CA . LYS A 1 83 ? 18.142 7.284 -2.030 1.00 81.69 83 LYS A CA 1
ATOM 650 C C . LYS A 1 83 ? 18.867 7.009 -3.343 1.00 81.69 83 LYS A C 1
ATOM 652 O O . LYS A 1 83 ? 20.066 6.729 -3.338 1.00 81.69 83 LYS A O 1
ATOM 657 N N . GLN A 1 84 ? 18.152 6.987 -4.465 1.00 80.69 84 GLN A N 1
ATOM 658 C CA . GLN A 1 84 ? 18.777 6.847 -5.776 1.00 80.69 84 GLN A CA 1
ATOM 659 C C . GLN A 1 84 ? 19.526 8.133 -6.144 1.00 80.69 84 GLN A C 1
ATOM 661 O O . GLN A 1 84 ? 20.689 8.060 -6.540 1.00 80.69 84 GLN A O 1
ATOM 666 N N . LEU A 1 85 ? 18.901 9.294 -5.937 1.00 83.69 85 LEU A N 1
ATOM 667 C CA . LEU A 1 85 ? 19.525 10.593 -6.186 1.00 83.69 85 LEU A CA 1
ATOM 668 C C . LEU A 1 85 ? 20.755 10.824 -5.302 1.00 83.69 85 LEU A C 1
ATOM 670 O O . LEU A 1 85 ? 21.770 11.294 -5.806 1.00 83.69 85 LEU A O 1
ATOM 674 N N . GLU A 1 86 ? 20.721 10.424 -4.029 1.00 81.06 86 GLU A N 1
ATOM 675 C CA . GLU A 1 86 ? 21.876 10.496 -3.114 1.00 81.06 86 GLU A CA 1
ATOM 676 C C . GLU A 1 86 ? 23.089 9.687 -3.607 1.00 81.06 86 GLU A C 1
ATOM 678 O O . GLU A 1 86 ? 24.238 10.071 -3.383 1.00 81.06 86 GLU A O 1
ATOM 683 N N . LYS A 1 87 ? 22.860 8.560 -4.296 1.00 74.31 87 LYS A N 1
ATOM 684 C CA . LYS A 1 87 ? 23.946 7.740 -4.860 1.00 74.31 87 LYS A CA 1
ATOM 685 C C . LYS A 1 87 ? 24.596 8.385 -6.080 1.00 74.31 87 LYS A C 1
ATOM 687 O O . LYS A 1 87 ? 25.792 8.198 -6.292 1.00 74.31 87 LYS A O 1
ATOM 692 N N . GLU A 1 88 ? 23.812 9.087 -6.894 1.00 70.25 88 GLU A N 1
ATOM 693 C CA . GLU A 1 88 ? 24.264 9.685 -8.156 1.00 70.25 88 GLU A CA 1
ATOM 694 C C . GLU A 1 88 ? 24.814 11.103 -7.959 1.00 70.25 88 GLU A C 1
ATOM 696 O O . GLU A 1 88 ? 25.824 11.482 -8.550 1.00 70.25 88 GLU A O 1
ATOM 701 N N . THR A 1 89 ? 24.187 11.868 -7.072 1.00 65.81 89 THR A N 1
ATOM 702 C CA . THR A 1 89 ? 24.563 13.230 -6.711 1.00 65.81 89 THR A CA 1
ATOM 703 C C . THR A 1 89 ? 24.923 13.232 -5.231 1.00 65.81 89 THR A C 1
ATOM 705 O O . THR A 1 89 ? 24.050 13.149 -4.375 1.00 65.81 89 THR A O 1
ATOM 708 N N . LYS A 1 90 ? 26.214 13.351 -4.894 1.00 60.38 90 LYS A N 1
ATOM 709 C CA . LYS A 1 90 ? 26.708 13.448 -3.498 1.00 60.38 90 LYS A CA 1
ATOM 710 C C . LYS A 1 90 ? 26.200 14.695 -2.731 1.00 60.38 90 LYS A C 1
ATOM 712 O O . LYS A 1 90 ? 26.734 15.004 -1.675 1.00 60.38 90 LYS A O 1
ATOM 717 N N . ASP A 1 91 ? 25.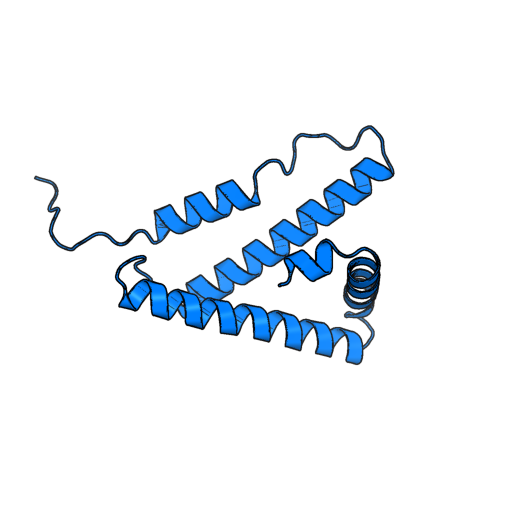211 15.395 -3.287 1.00 58.88 91 ASP A N 1
ATOM 718 C CA . ASP A 1 91 ? 24.642 16.678 -2.868 1.00 58.88 91 ASP A CA 1
ATOM 719 C C . ASP A 1 91 ? 23.096 16.691 -2.906 1.00 58.88 91 ASP A C 1
ATOM 721 O O . ASP A 1 91 ? 22.484 17.745 -2.731 1.00 58.88 91 ASP A O 1
ATOM 725 N N . ALA A 1 92 ? 22.417 15.554 -3.124 1.00 52.88 92 ALA A N 1
ATOM 726 C CA . ALA A 1 92 ? 20.957 15.523 -3.002 1.00 52.88 92 ALA A CA 1
ATOM 727 C C . ALA A 1 92 ? 20.567 15.763 -1.535 1.00 52.88 92 ALA A C 1
ATOM 729 O O . ALA A 1 92 ? 20.784 14.912 -0.677 1.00 52.88 92 ALA A O 1
ATOM 730 N N . GLY A 1 93 ? 20.048 16.964 -1.264 1.00 50.84 93 GLY A N 1
ATOM 731 C CA . GLY A 1 93 ? 19.789 17.505 0.067 1.00 50.84 93 GLY A CA 1
ATOM 732 C C . GLY A 1 93 ? 19.205 16.491 1.049 1.00 50.84 93 GLY A C 1
ATOM 733 O O . GLY A 1 93 ? 18.074 16.032 0.892 1.00 50.84 93 GLY A O 1
ATOM 734 N N . SER A 1 94 ? 19.967 16.228 2.111 1.00 51.84 94 SER A N 1
ATOM 735 C CA . SER A 1 94 ? 19.668 15.294 3.204 1.00 51.84 94 SER A CA 1
ATOM 736 C C . SER A 1 94 ? 18.478 15.706 4.092 1.00 51.84 94 SER A C 1
ATOM 738 O O . SER A 1 94 ? 18.447 15.387 5.275 1.00 51.84 94 SER A O 1
ATOM 740 N N . ALA A 1 95 ? 17.523 16.482 3.579 1.00 53.88 95 ALA A N 1
ATOM 741 C CA . ALA A 1 95 ? 16.530 17.183 4.394 1.00 53.88 95 ALA A CA 1
ATOM 742 C C . ALA A 1 95 ? 15.068 16.856 4.041 1.00 53.88 95 ALA A C 1
ATOM 744 O O . ALA A 1 95 ? 14.165 17.327 4.726 1.00 53.88 95 ALA A O 1
ATOM 745 N N . GLY A 1 96 ? 14.803 16.077 2.984 1.00 54.94 96 GLY A N 1
ATOM 746 C CA . GLY A 1 96 ? 13.446 15.952 2.428 1.00 54.94 96 GLY A CA 1
ATOM 747 C C . GLY A 1 96 ? 12.602 14.762 2.899 1.00 54.94 96 GLY A C 1
ATOM 748 O O . GLY A 1 96 ? 11.384 14.807 2.754 1.00 54.94 96 GLY A O 1
ATOM 749 N N . GLY A 1 97 ? 13.215 13.699 3.432 1.00 58.78 97 GLY A N 1
ATOM 750 C CA . GLY A 1 97 ? 12.525 12.419 3.674 1.00 58.78 97 GLY A CA 1
ATOM 751 C C . GLY A 1 97 ? 12.735 11.799 5.054 1.00 58.78 97 GLY A C 1
ATOM 752 O O . GLY A 1 97 ? 12.162 10.746 5.336 1.00 58.78 97 GLY A O 1
ATOM 753 N N . GLU A 1 98 ? 13.542 12.410 5.927 1.00 69.44 98 GLU A N 1
ATOM 754 C CA . GLU A 1 98 ? 13.805 11.827 7.241 1.00 69.44 98 GLU A CA 1
ATOM 755 C C . GLU A 1 98 ? 12.513 11.716 8.054 1.00 69.44 98 GLU A C 1
ATOM 757 O O . GLU A 1 98 ? 11.826 12.695 8.342 1.00 69.44 98 GLU A O 1
ATOM 762 N N . ASN A 1 99 ? 12.204 10.487 8.455 1.00 83.25 99 ASN A N 1
ATOM 763 C CA . ASN A 1 99 ? 11.073 10.145 9.306 1.00 83.25 99 ASN A CA 1
ATOM 764 C C . ASN A 1 99 ? 9.680 10.385 8.697 1.00 83.25 99 ASN A C 1
ATOM 766 O O . ASN A 1 99 ? 8.699 10.391 9.441 1.00 83.25 99 ASN A O 1
ATOM 770 N N . MET A 1 100 ? 9.548 10.560 7.374 1.00 90.75 100 MET A N 1
ATOM 771 C CA . MET A 1 100 ? 8.244 10.816 6.742 1.00 90.75 100 MET A CA 1
ATOM 772 C C . MET A 1 100 ? 7.241 9.691 7.027 1.00 90.75 100 MET A C 1
ATOM 774 O O . MET A 1 100 ? 6.121 9.964 7.460 1.00 90.75 100 MET A O 1
ATOM 778 N N . MET A 1 101 ? 7.662 8.431 6.877 1.00 92.25 101 MET A N 1
ATOM 779 C CA . MET A 1 101 ? 6.845 7.263 7.217 1.00 92.25 101 MET A CA 1
ATOM 780 C C . MET A 1 101 ? 6.421 7.265 8.692 1.00 92.25 101 MET A C 1
ATOM 782 O O . MET A 1 101 ? 5.256 7.046 9.017 1.00 92.25 101 MET A O 1
ATOM 786 N N . GLN A 1 102 ? 7.360 7.528 9.601 1.00 93.44 102 GLN A N 1
ATOM 787 C CA . GLN A 1 102 ? 7.118 7.545 11.043 1.00 93.44 102 GLN A CA 1
ATOM 788 C C . GLN A 1 102 ? 6.138 8.660 11.425 1.00 93.44 102 GLN A C 1
ATOM 790 O O . GLN A 1 102 ? 5.212 8.422 12.199 1.00 93.44 102 GLN A O 1
ATOM 795 N N . ASN A 1 103 ? 6.316 9.854 10.859 1.00 94.31 103 ASN A N 1
ATOM 796 C CA . ASN A 1 103 ? 5.444 11.002 11.081 1.00 94.31 103 ASN A CA 1
ATOM 797 C C . ASN A 1 103 ? 4.037 10.735 10.541 1.00 94.31 103 ASN A C 1
ATOM 799 O O . ASN A 1 103 ? 3.062 10.986 11.247 1.00 94.31 103 ASN A O 1
ATOM 803 N N . PHE A 1 104 ? 3.934 10.166 9.336 1.00 96.06 104 PHE A N 1
ATOM 804 C CA . PHE A 1 104 ? 2.659 9.772 8.747 1.00 96.06 104 PHE A CA 1
ATOM 805 C C . PHE A 1 104 ? 1.924 8.753 9.622 1.00 96.06 104 PHE A C 1
ATOM 807 O O . PHE A 1 104 ? 0.773 8.985 9.979 1.00 96.06 104 PHE A O 1
ATOM 814 N N . ILE A 1 105 ? 2.586 7.664 10.030 1.00 95.50 105 ILE A N 1
ATOM 815 C CA . ILE A 1 105 ? 1.977 6.638 10.891 1.00 95.50 105 ILE A CA 1
ATOM 816 C C . ILE A 1 105 ? 1.524 7.248 12.220 1.00 95.50 105 ILE A C 1
ATOM 818 O O . ILE A 1 105 ? 0.410 6.981 12.665 1.00 95.50 105 ILE A O 1
ATOM 822 N N . LYS A 1 106 ? 2.362 8.079 12.851 1.00 95.75 106 LYS A N 1
ATOM 823 C CA . LYS A 1 106 ? 2.032 8.722 14.128 1.00 95.75 106 LYS A CA 1
ATOM 824 C C . LYS A 1 106 ? 0.788 9.599 14.009 1.00 95.75 106 LYS A C 1
ATOM 826 O O . LYS A 1 106 ? -0.106 9.499 14.846 1.00 95.75 106 LYS A O 1
ATOM 831 N N . GLU A 1 107 ? 0.730 10.436 12.980 1.00 96.56 107 GLU A N 1
ATOM 832 C CA . GLU A 1 107 ? -0.402 11.331 12.757 1.00 96.56 107 GLU A CA 1
ATOM 833 C C . GLU A 1 107 ? -1.668 10.560 12.379 1.00 96.56 107 GLU A C 1
ATOM 835 O O . GLU A 1 107 ? -2.744 10.840 12.904 1.00 96.56 107 GLU A O 1
ATOM 840 N N . PHE A 1 108 ? -1.537 9.529 11.546 1.00 96.56 108 PHE A N 1
ATOM 841 C CA . PHE A 1 108 ? -2.643 8.649 11.195 1.00 96.56 108 PHE A CA 1
ATOM 842 C C . PHE A 1 108 ? -3.241 7.982 12.441 1.00 96.56 108 PHE A C 1
ATOM 844 O O . PHE A 1 108 ? -4.450 8.036 12.653 1.00 96.56 108 PHE A O 1
ATOM 851 N N . CYS A 1 109 ? -2.399 7.417 13.311 1.00 95.19 109 CYS A N 1
ATOM 852 C CA . CYS A 1 109 ? -2.844 6.831 14.575 1.00 95.19 109 CYS A CA 1
ATOM 853 C C . CYS A 1 109 ? -3.526 7.858 15.489 1.00 95.19 109 CYS A C 1
ATOM 855 O O . CYS A 1 109 ? -4.512 7.520 16.131 1.00 95.19 109 CYS A O 1
ATOM 857 N N . ARG A 1 110 ? -3.038 9.105 15.532 1.00 95.38 110 ARG A N 1
ATOM 858 C CA . ARG A 1 110 ? -3.648 10.190 16.319 1.00 95.38 110 ARG A CA 1
ATOM 859 C C . ARG A 1 110 ? -5.047 10.557 15.815 1.00 95.38 110 ARG A C 1
ATOM 861 O O . ARG A 1 110 ? -5.931 10.828 16.619 1.00 95.38 110 ARG A O 1
ATOM 868 N N . ILE A 1 111 ? -5.246 10.594 14.496 1.00 95.25 111 ILE A N 1
ATOM 869 C CA . ILE A 1 111 ? -6.538 10.935 13.876 1.00 95.25 111 ILE A CA 1
ATOM 870 C C . ILE A 1 111 ? -7.596 9.871 14.179 1.00 95.25 111 ILE A C 1
ATOM 872 O O . ILE A 1 111 ? -8.737 10.217 14.473 1.00 95.25 111 ILE A O 1
ATOM 876 N N . TYR A 1 112 ? -7.212 8.596 14.121 1.00 95.06 112 TYR A N 1
ATOM 877 C CA . TYR A 1 112 ? -8.117 7.459 14.314 1.00 95.06 112 TYR A CA 1
ATOM 878 C C . TYR A 1 112 ? -8.035 6.854 15.717 1.00 95.06 112 TYR A C 1
ATOM 880 O O . TYR A 1 112 ? -8.446 5.713 15.920 1.00 95.06 112 TYR A O 1
ATOM 888 N N . GLU A 1 113 ? -7.487 7.585 16.686 1.00 92.69 113 GLU A N 1
ATOM 889 C CA . GLU A 1 113 ? -7.380 7.120 18.064 1.00 92.69 113 GLU A CA 1
ATOM 890 C C . GLU A 1 113 ? -8.771 6.782 18.615 1.00 92.69 113 GLU A C 1
ATOM 892 O O . GLU A 1 113 ? -9.698 7.595 18.560 1.00 92.69 113 GLU A O 1
ATOM 897 N N . PHE A 1 114 ? -8.923 5.573 19.159 1.00 89.06 114 PHE A N 1
ATOM 898 C CA . PHE A 1 114 ? -10.167 5.194 19.810 1.00 89.06 114 PHE A CA 1
ATOM 899 C C . PHE A 1 114 ? -10.347 6.002 21.099 1.00 89.06 114 PHE A C 1
ATOM 901 O O . PHE A 1 114 ? -9.590 5.846 22.057 1.00 89.06 114 PHE A O 1
ATOM 908 N N . LYS A 1 115 ? -11.391 6.830 21.148 1.00 85.12 115 LYS A N 1
ATOM 909 C CA . LYS A 1 115 ? -11.793 7.549 22.361 1.00 85.12 115 LYS A CA 1
ATOM 910 C C . LYS A 1 115 ? -12.981 6.835 22.986 1.00 85.12 115 LYS A C 1
ATOM 912 O O . LYS A 1 115 ? -14.078 6.828 22.424 1.00 85.12 115 LYS A O 1
ATOM 917 N N . ALA A 1 116 ? -12.775 6.223 24.152 1.00 73.62 116 ALA A N 1
ATOM 918 C CA . ALA A 1 116 ? -13.865 5.600 24.890 1.00 73.62 116 ALA A CA 1
ATOM 919 C C . ALA A 1 116 ? -14.961 6.645 25.161 1.00 73.62 116 ALA A C 1
ATOM 921 O O . ALA A 1 116 ? -14.684 7.733 25.669 1.00 73.62 116 ALA A O 1
ATOM 922 N N . LYS A 1 117 ? -16.219 6.330 24.825 1.00 62.28 117 LYS A N 1
ATOM 923 C CA . LYS A 1 117 ? -17.367 7.183 25.168 1.00 62.28 117 LYS A CA 1
ATOM 924 C C . LYS A 1 117 ? -17.494 7.246 26.696 1.00 62.28 117 LYS A C 1
ATOM 926 O O . LYS A 1 117 ? -18.108 6.372 27.299 1.00 62.28 117 LYS A O 1
ATOM 931 N N . GLY A 1 118 ? -16.889 8.265 27.305 1.00 54.72 118 GLY A N 1
ATOM 932 C CA . GLY A 1 118 ? -16.826 8.427 28.759 1.00 54.72 118 GLY A CA 1
ATOM 933 C C . GLY A 1 118 ? -16.121 9.693 29.249 1.00 54.72 118 GLY A C 1
ATOM 934 O O . GLY A 1 118 ? -16.468 10.179 30.319 1.00 54.72 118 GLY A O 1
ATOM 935 N N . GLU A 1 119 ? -15.228 10.298 28.467 1.00 51.38 119 GLU A N 1
ATOM 936 C CA . GLU A 1 119 ? -14.678 11.620 28.793 1.00 51.38 119 GLU A CA 1
ATOM 937 C C . GLU A 1 119 ? -15.573 12.700 28.183 1.00 51.38 119 GLU A C 1
ATOM 939 O O . GLU A 1 119 ? -15.341 13.219 27.093 1.00 51.38 119 GLU A O 1
ATOM 944 N N . LYS A 1 120 ? -16.671 13.001 28.885 1.00 42.03 120 LYS A N 1
ATOM 945 C CA . LYS A 1 120 ? -17.264 14.332 28.777 1.00 42.03 120 LYS A CA 1
ATOM 946 C C . LYS A 1 120 ? -16.226 15.298 29.334 1.00 42.03 120 LYS A C 1
ATOM 948 O O . LYS A 1 120 ? -15.874 15.178 30.505 1.00 42.03 120 LYS A O 1
ATOM 953 N N . GLU A 1 121 ? -15.754 16.220 28.505 1.00 47.59 121 GLU A N 1
ATOM 954 C CA . GLU A 1 121 ? -15.136 17.452 28.989 1.00 47.59 121 GLU A CA 1
ATOM 955 C C . GLU A 1 121 ? -16.107 18.073 30.014 1.00 47.59 121 GLU A C 1
ATOM 957 O O . GLU A 1 121 ? -17.262 18.362 29.683 1.00 47.59 121 GLU A O 1
ATOM 962 N N . ILE A 1 122 ? -15.672 18.143 31.277 1.00 41.66 122 ILE A N 1
ATOM 963 C CA . ILE A 1 122 ? -16.287 18.959 32.332 1.00 41.66 122 ILE A CA 1
ATOM 964 C C . ILE A 1 122 ? -15.579 20.307 32.309 1.00 41.66 122 ILE A C 1
ATOM 966 O O . ILE A 1 122 ? -14.327 20.287 32.295 1.00 41.66 122 ILE A O 1
#

pLDDT: mean 86.03, std 14.77, range [41.66, 98.12]

Secondary structure (DSSP, 8-state):
-HHHHHHSHHHHHHHHHHHHHTTT-HHHHHHHHHHHHHHHHHHHHHHHHHHHTTSB--SSHHHHHHHHHHHHHHHHHHHHHHHHHHHH-TTS-TTSSTTHHHHHHHHHHHHTB---TT----